Protein AF-A0A2P6QAC3-F1 (afdb_monomer_lite)

pLDDT: mean 85.2, std 10.06, range [48.66, 96.31]

Foldseek 3Di:
DDWDWDDDLQDIAIEDEDDDPPFAHPVNRVVVVPADNQWDKDFDFDWDADDDDDGIYTYTRDMDGPGGDDDDPDDLVQAQDDPDDDPVNDPDHHDDPVNCVVPVVSSCSHNVND

Secondary structure (DSSP, 8-state):
-EEEEEEETTEEEEEEE--BTTTB-HHHHHHHHTS-TT-EEEEEEEEE--SSS---EEEEEEEEEEEPPPPPSS-HHHHHS-SSPPTT--------HHHHHHTHHHHTTSGGG-

Structure (mmCIF, N/CA/C/O backbone):
data_AF-A0A2P6QAC3-F1
#
_entry.id   AF-A0A2P6QAC3-F1
#
loop_
_atom_site.group_PDB
_atom_site.id
_atom_site.type_symbol
_atom_site.label_atom_id
_atom_site.label_alt_id
_atom_site.label_comp_id
_atom_site.label_asym_id
_atom_site.label_entity_id
_atom_site.label_seq_id
_atom_site.pdbx_PDB_ins_code
_atom_site.Cartn_x
_atom_site.Cartn_y
_atom_site.Cartn_z
_atom_site.occupancy
_atom_site.B_iso_or_equiv
_atom_site.auth_seq_id
_atom_site.auth_comp_id
_atom_site.auth_asym_id
_atom_site.auth_atom_id
_atom_site.pdbx_PDB_model_num
ATOM 1 N N . MET A 1 1 ? 3.337 -4.110 17.249 1.00 84.12 1 MET A N 1
ATOM 2 C CA . MET A 1 1 ? 3.580 -2.776 16.663 1.00 84.12 1 MET A CA 1
ATOM 3 C C . MET A 1 1 ? 4.014 -2.978 15.220 1.00 84.12 1 MET A C 1
ATOM 5 O O . MET A 1 1 ? 4.681 -3.972 14.968 1.00 84.12 1 MET A O 1
ATOM 9 N N . ALA A 1 2 ? 3.620 -2.100 14.300 1.00 87.31 2 ALA A N 1
ATOM 10 C CA . ALA A 1 2 ? 4.044 -2.125 12.900 1.00 87.31 2 ALA A CA 1
ATOM 11 C C . ALA A 1 2 ? 4.469 -0.719 12.448 1.00 87.31 2 ALA A C 1
ATOM 13 O O . ALA A 1 2 ? 3.931 0.281 12.932 1.00 87.31 2 ALA A O 1
ATOM 14 N N . PHE A 1 3 ? 5.428 -0.662 11.527 1.00 89.19 3 PHE A N 1
ATOM 15 C CA . PHE A 1 3 ? 5.913 0.571 10.914 1.00 89.19 3 PHE A CA 1
ATOM 16 C C . PHE A 1 3 ? 5.617 0.543 9.423 1.00 89.19 3 PHE A C 1
ATOM 18 O O . PHE A 1 3 ? 5.853 -0.463 8.757 1.00 89.19 3 PHE A O 1
ATOM 25 N N . THR A 1 4 ? 5.129 1.658 8.894 1.00 88.56 4 THR A N 1
ATOM 26 C CA . THR A 1 4 ? 4.856 1.799 7.463 1.00 88.56 4 THR A CA 1
ATOM 27 C C . THR A 1 4 ? 5.292 3.180 7.011 1.00 88.56 4 THR A C 1
ATOM 29 O O . THR A 1 4 ? 5.088 4.165 7.718 1.00 88.56 4 THR A O 1
ATOM 32 N N . VAL A 1 5 ? 5.899 3.262 5.831 1.00 89.38 5 VAL A N 1
ATOM 33 C CA . VAL A 1 5 ? 6.231 4.537 5.197 1.00 89.38 5 VAL A CA 1
ATOM 34 C C . VAL A 1 5 ? 5.198 4.799 4.117 1.00 89.38 5 VAL A C 1
ATOM 36 O O . VAL A 1 5 ? 5.070 4.029 3.167 1.00 89.38 5 VAL A O 1
ATOM 39 N N . VAL A 1 6 ? 4.452 5.887 4.268 1.00 90.25 6 VAL A N 1
ATOM 40 C CA . VAL A 1 6 ? 3.506 6.336 3.248 1.00 90.25 6 VAL A CA 1
ATOM 41 C C . VAL A 1 6 ? 4.192 7.365 2.383 1.00 90.25 6 VAL A C 1
ATOM 43 O O . VAL A 1 6 ? 4.834 8.283 2.892 1.00 90.25 6 VAL A O 1
ATOM 46 N N . ARG A 1 7 ? 4.048 7.214 1.069 1.00 88.56 7 ARG A N 1
ATOM 47 C CA . ARG A 1 7 ? 4.651 8.109 0.087 1.00 88.56 7 ARG A CA 1
ATOM 48 C C . ARG A 1 7 ? 3.603 8.699 -0.844 1.00 88.56 7 ARG A C 1
ATOM 50 O O . ARG A 1 7 ? 2.680 8.005 -1.264 1.00 88.56 7 ARG A O 1
ATOM 57 N N . LYS A 1 8 ? 3.773 9.970 -1.200 1.00 88.56 8 LYS A N 1
ATOM 58 C CA . LYS A 1 8 ? 2.963 10.666 -2.207 1.00 88.56 8 LYS A CA 1
ATOM 59 C C . LYS A 1 8 ? 3.832 11.692 -2.924 1.00 88.56 8 LYS A C 1
ATOM 61 O O . LYS A 1 8 ? 4.321 12.612 -2.281 1.00 88.56 8 LYS A O 1
ATOM 66 N N . LYS A 1 9 ? 4.005 11.535 -4.243 1.00 84.00 9 LYS A N 1
ATOM 67 C CA . LYS A 1 9 ? 4.744 12.468 -5.122 1.00 84.00 9 LYS A CA 1
ATOM 68 C C . LYS A 1 9 ? 6.050 13.006 -4.495 1.00 84.00 9 LYS A C 1
ATOM 70 O O . LYS A 1 9 ? 6.218 14.207 -4.352 1.00 84.00 9 LYS A O 1
ATOM 75 N N . GLY A 1 10 ? 6.941 12.112 -4.061 1.00 81.12 10 GLY A N 1
ATOM 76 C CA . GLY A 1 10 ? 8.258 12.481 -3.516 1.00 81.12 10 GLY A CA 1
ATOM 77 C C . GLY A 1 10 ? 8.286 12.782 -2.013 1.00 81.12 10 GLY A C 1
ATOM 78 O O . GLY A 1 10 ? 9.340 12.688 -1.394 1.00 81.12 10 GLY A O 1
ATOM 79 N N . PHE A 1 11 ? 7.137 13.032 -1.385 1.00 85.19 11 PHE A N 1
ATOM 80 C CA . PHE A 1 11 ? 7.046 13.173 0.067 1.00 85.19 11 PHE A CA 1
ATOM 81 C C . PHE A 1 11 ? 6.851 11.817 0.732 1.00 85.19 11 PHE A C 1
ATOM 83 O O . PHE A 1 11 ? 6.102 10.974 0.230 1.00 85.19 11 PHE A O 1
ATOM 90 N N . THR A 1 12 ? 7.491 11.624 1.883 1.00 87.81 12 THR A N 1
ATOM 91 C CA . THR A 1 12 ? 7.340 10.425 2.710 1.00 87.81 12 THR A CA 1
ATOM 92 C C . THR A 1 12 ? 6.998 10.801 4.146 1.00 87.81 12 THR A C 1
ATOM 94 O O . THR A 1 12 ? 7.492 11.793 4.682 1.00 87.81 12 THR A O 1
ATOM 97 N N . VAL A 1 13 ? 6.126 10.013 4.770 1.00 88.69 13 VAL A N 1
ATOM 98 C CA . VAL A 1 13 ? 5.737 10.155 6.175 1.00 88.69 13 VAL A CA 1
ATOM 99 C C . VAL A 1 13 ? 5.839 8.793 6.842 1.00 88.69 13 VAL A C 1
ATOM 101 O O . VAL A 1 13 ? 5.398 7.783 6.292 1.00 88.69 13 VAL A O 1
ATOM 104 N N . GLN A 1 14 ? 6.426 8.767 8.037 1.00 88.94 14 GLN A N 1
ATOM 105 C CA . GLN A 1 14 ? 6.496 7.556 8.840 1.00 88.94 14 GLN A CA 1
ATOM 106 C C . GLN A 1 14 ? 5.208 7.405 9.655 1.00 88.94 14 GLN A C 1
ATOM 108 O O . GLN A 1 14 ? 4.858 8.265 10.466 1.00 88.94 14 GLN A O 1
ATOM 113 N N . CYS A 1 15 ? 4.529 6.282 9.470 1.00 89.06 15 CYS A N 1
ATOM 114 C CA . CYS A 1 15 ? 3.343 5.907 10.221 1.00 89.06 15 CYS A CA 1
ATOM 115 C C . CYS A 1 15 ? 3.687 4.790 11.207 1.00 89.06 15 CYS A C 1
ATOM 117 O O . CYS A 1 15 ? 4.420 3.849 10.881 1.00 89.06 15 CYS A O 1
ATOM 119 N N . VAL A 1 16 ? 3.149 4.903 12.421 1.00 89.00 16 VAL A N 1
ATOM 120 C CA . VAL A 1 16 ? 3.334 3.914 13.485 1.00 89.00 16 VAL A CA 1
ATOM 121 C C . VAL A 1 16 ? 1.972 3.384 13.907 1.00 89.00 16 VAL A C 1
ATOM 123 O O . VAL A 1 16 ? 1.065 4.156 14.224 1.00 89.00 16 VAL A O 1
ATOM 126 N N . VAL A 1 17 ? 1.844 2.057 13.922 1.00 88.62 17 VAL A N 1
ATOM 127 C CA . VAL A 1 17 ? 0.652 1.350 14.396 1.00 88.62 17 VAL A CA 1
ATOM 128 C C . VAL A 1 17 ? 1.003 0.578 15.661 1.00 88.62 17 VAL A C 1
ATOM 130 O O . VAL A 1 17 ? 1.746 -0.411 15.634 1.00 88.62 17 VAL A O 1
ATOM 133 N N . THR A 1 18 ? 0.442 1.007 16.782 1.00 89.88 18 THR A N 1
ATOM 134 C CA . THR A 1 18 ? 0.513 0.310 18.068 1.00 89.88 18 THR A CA 1
ATOM 135 C C . THR A 1 18 ? -0.852 -0.266 18.417 1.00 89.88 18 THR A C 1
ATOM 137 O O . THR A 1 18 ? -1.881 0.238 17.980 1.00 89.88 18 THR A O 1
ATOM 140 N N . VAL A 1 19 ? -0.862 -1.378 19.158 1.00 90.56 19 VAL A N 1
ATOM 141 C CA . VAL A 1 19 ? -2.118 -1.924 19.685 1.00 90.56 19 VAL A CA 1
ATOM 142 C C . VAL A 1 19 ? -2.626 -0.928 20.715 1.00 90.56 19 VAL A C 1
ATOM 144 O O . VAL A 1 19 ? -1.892 -0.593 21.643 1.00 90.56 19 VAL A O 1
ATOM 147 N N . GLN A 1 20 ? -3.861 -0.475 20.545 1.00 87.56 20 GLN A N 1
ATOM 148 C CA . GLN A 1 20 ? -4.523 0.421 21.477 1.00 87.56 20 GLN A CA 1
ATOM 149 C C . GLN A 1 20 ? -5.897 -0.176 21.780 1.00 87.56 20 GLN A C 1
ATOM 151 O O . GLN A 1 20 ? -6.646 -0.418 20.828 1.00 87.56 20 GLN A O 1
ATOM 156 N N . PRO A 1 21 ? -6.220 -0.460 23.057 1.00 83.75 21 PRO A N 1
ATOM 157 C CA . PRO A 1 21 ? -7.541 -0.952 23.435 1.00 83.75 21 PRO A CA 1
ATOM 158 C C . PRO A 1 21 ? -8.635 -0.074 22.813 1.00 83.75 21 PRO A C 1
ATOM 160 O O . PRO A 1 21 ? -8.453 1.135 22.703 1.00 83.75 21 PRO A O 1
ATOM 163 N N . GLU A 1 22 ? -9.718 -0.696 22.342 1.00 85.44 22 GLU A N 1
ATOM 164 C CA . GLU A 1 22 ? -10.893 -0.053 21.715 1.00 85.44 22 GLU A CA 1
ATOM 165 C C . GLU A 1 22 ? -10.692 0.583 20.324 1.00 85.44 22 GLU A C 1
ATOM 167 O O . GLU A 1 22 ? -11.652 0.659 19.561 1.00 85.44 22 GLU A O 1
ATOM 172 N N . ILE A 1 23 ? -9.472 0.979 19.941 1.00 86.12 23 ILE A N 1
ATOM 173 C CA . ILE A 1 23 ? -9.215 1.675 18.661 1.00 86.12 23 ILE A CA 1
ATOM 174 C C . ILE A 1 23 ? -8.500 0.770 17.649 1.00 86.12 23 ILE A C 1
ATOM 176 O O . ILE A 1 23 ? -8.929 0.651 16.502 1.00 86.12 23 ILE A O 1
ATOM 180 N N . VAL A 1 24 ? -7.400 0.123 18.053 1.00 89.75 24 VAL A N 1
ATOM 181 C CA . VAL A 1 24 ? -6.538 -0.662 17.155 1.00 89.75 24 VAL A CA 1
ATOM 182 C C . VAL A 1 24 ? -6.328 -2.062 17.719 1.00 89.75 24 VAL A C 1
ATOM 184 O O . VAL A 1 24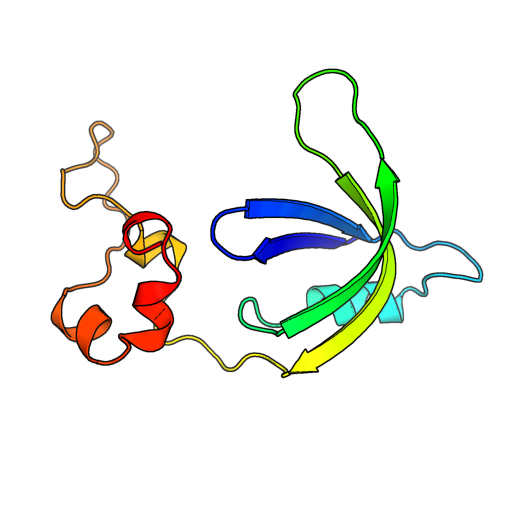 ? -5.569 -2.275 18.668 1.00 89.75 24 VAL A O 1
ATOM 187 N N . SER A 1 25 ? -6.952 -3.049 17.076 1.00 92.31 25 SER A N 1
ATOM 188 C CA . SER A 1 25 ? -6.810 -4.456 17.453 1.00 92.31 25 SER A CA 1
ATOM 189 C C . SER A 1 25 ? -5.458 -5.049 17.021 1.00 92.31 25 SER A C 1
ATOM 191 O O . SER A 1 25 ? -4.785 -4.565 16.104 1.00 92.31 25 SER A O 1
ATOM 193 N N . ARG A 1 26 ? -5.075 -6.186 17.622 1.00 92.25 26 ARG A N 1
ATOM 194 C CA . ARG A 1 26 ? -3.917 -6.976 17.155 1.00 92.25 26 ARG A CA 1
ATOM 195 C C . ARG A 1 26 ? -4.074 -7.433 15.700 1.00 92.25 26 ARG A C 1
ATOM 197 O O . ARG A 1 26 ? -3.078 -7.522 14.986 1.00 92.25 26 ARG A O 1
ATOM 204 N N . GLN A 1 27 ? -5.303 -7.711 15.261 1.00 92.12 27 GLN A N 1
ATOM 205 C CA . GLN A 1 27 ? -5.594 -8.107 13.882 1.00 92.12 27 GLN A CA 1
ATOM 206 C C . GLN A 1 27 ? -5.355 -6.946 12.915 1.00 92.12 27 GLN A C 1
ATOM 208 O O . GLN A 1 27 ? -4.767 -7.153 11.860 1.00 92.12 27 GLN A O 1
ATOM 213 N N . THR A 1 28 ? -5.698 -5.718 13.310 1.00 90.75 28 THR A N 1
ATOM 214 C CA . THR A 1 28 ? -5.420 -4.507 12.527 1.00 90.75 28 THR A CA 1
ATOM 215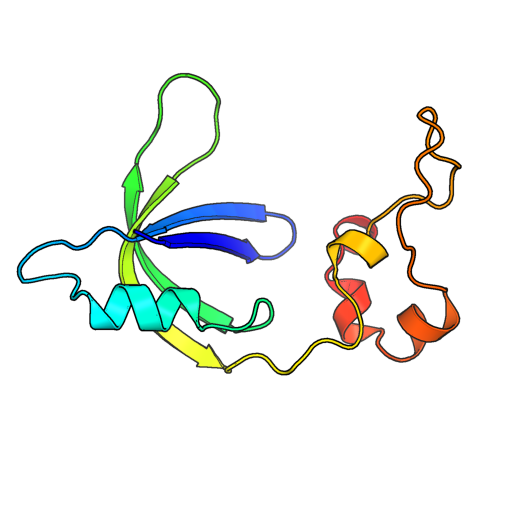 C C . THR A 1 28 ? -3.921 -4.331 12.305 1.00 90.75 28 THR A C 1
ATOM 217 O O . THR A 1 28 ? -3.487 -4.117 11.180 1.00 90.75 28 THR A O 1
ATOM 220 N N . VAL A 1 29 ? -3.103 -4.501 13.349 1.00 92.31 29 VAL A N 1
ATOM 221 C CA . VAL A 1 29 ? -1.635 -4.407 13.227 1.00 92.31 29 VAL A CA 1
ATOM 222 C C . VAL A 1 29 ? -1.091 -5.470 12.265 1.00 92.31 29 VAL A C 1
ATOM 224 O O . VAL A 1 29 ? -0.235 -5.159 11.439 1.00 92.31 29 VAL A O 1
ATOM 227 N N . LYS A 1 30 ? -1.607 -6.708 12.331 1.00 93.44 30 LYS A N 1
ATOM 228 C CA . LYS A 1 30 ? -1.249 -7.779 11.384 1.00 93.44 30 LYS A CA 1
ATOM 229 C C . LYS A 1 30 ? -1.683 -7.449 9.954 1.00 93.44 30 LYS A C 1
ATOM 231 O O . LYS A 1 30 ? -0.910 -7.663 9.029 1.00 93.44 30 LYS A O 1
ATOM 236 N N . TYR A 1 31 ? -2.885 -6.902 9.780 1.00 92.38 31 TYR A N 1
ATOM 237 C CA . TYR A 1 31 ? -3.399 -6.495 8.477 1.00 92.38 31 TYR A CA 1
ATOM 238 C C . TYR A 1 31 ? -2.508 -5.427 7.840 1.00 92.38 31 TYR A C 1
ATOM 240 O O . TYR A 1 31 ? -2.070 -5.607 6.708 1.00 92.38 31 TYR A O 1
ATOM 248 N N . VAL A 1 32 ? -2.149 -4.376 8.585 1.00 91.56 32 VAL A N 1
ATOM 249 C CA . VAL A 1 32 ? -1.242 -3.325 8.095 1.00 91.56 32 VAL A CA 1
ATOM 250 C C . VAL A 1 32 ? 0.119 -3.901 7.699 1.00 91.56 32 VAL A C 1
ATOM 252 O O . VAL A 1 32 ? 0.630 -3.565 6.636 1.00 91.56 32 VAL A O 1
ATOM 255 N N . ALA A 1 33 ? 0.675 -4.810 8.503 1.00 90.94 33 ALA A N 1
ATOM 256 C CA . ALA A 1 33 ? 1.939 -5.475 8.187 1.00 90.94 33 ALA A CA 1
ATOM 257 C C . ALA A 1 33 ? 1.866 -6.380 6.939 1.00 90.94 33 ALA A C 1
ATOM 259 O O . ALA A 1 33 ? 2.891 -6.639 6.319 1.00 90.94 33 ALA A O 1
ATOM 260 N N . SER A 1 34 ? 0.672 -6.853 6.567 1.00 91.38 34 SER A N 1
ATOM 261 C CA . SER A 1 34 ? 0.454 -7.711 5.393 1.00 91.38 34 SER A CA 1
ATOM 262 C C . SER A 1 34 ? 0.227 -6.950 4.081 1.00 91.38 34 SER A C 1
ATOM 264 O O . SER A 1 34 ? 0.136 -7.571 3.020 1.00 91.38 34 SER A O 1
ATOM 266 N N . LEU A 1 35 ? 0.096 -5.619 4.127 1.00 90.69 35 LEU A N 1
ATOM 267 C CA . LEU A 1 35 ? -0.125 -4.813 2.929 1.00 90.69 35 LEU A CA 1
ATOM 268 C C . LEU A 1 35 ? 1.128 -4.785 2.050 1.00 90.69 35 LEU A C 1
ATOM 270 O O . LEU A 1 35 ? 2.243 -4.570 2.517 1.00 90.69 35 LEU A O 1
ATOM 274 N N . SER A 1 36 ? 0.932 -4.930 0.743 1.00 88.25 36 SER A N 1
ATOM 275 C CA . SER A 1 36 ? 1.995 -4.774 -0.249 1.00 88.25 36 SER A CA 1
ATOM 276 C C . SER A 1 36 ? 2.405 -3.305 -0.394 1.00 88.25 36 SER A C 1
ATOM 278 O O . SER A 1 36 ? 1.552 -2.414 -0.373 1.00 88.25 36 SER A O 1
ATOM 280 N N . GLY A 1 37 ? 3.696 -3.046 -0.627 1.00 83.88 37 GLY A N 1
ATOM 281 C CA . GLY A 1 37 ? 4.269 -1.688 -0.686 1.00 83.88 37 GLY A CA 1
ATOM 282 C C . GLY A 1 37 ? 3.755 -0.781 -1.818 1.00 83.88 37 GLY A C 1
ATOM 283 O O . GLY A 1 37 ? 3.999 0.423 -1.808 1.00 83.88 37 GLY A O 1
ATOM 284 N N . SER A 1 38 ? 3.027 -1.335 -2.787 1.00 84.62 38 SER A N 1
ATOM 285 C CA . SER A 1 38 ? 2.369 -0.611 -3.883 1.00 84.62 38 SER A CA 1
ATOM 286 C C . SER A 1 38 ? 0.892 -0.289 -3.621 1.00 84.62 38 SER A C 1
ATOM 288 O O . SER A 1 38 ? 0.231 0.262 -4.498 1.00 84.62 38 SER A O 1
ATOM 290 N N . SER A 1 39 ? 0.358 -0.633 -2.444 1.00 92.69 39 SER A N 1
ATOM 291 C CA . SER A 1 39 ? -1.057 -0.408 -2.122 1.00 92.69 39 SER A CA 1
ATOM 292 C C . SER A 1 39 ? -1.380 1.075 -1.959 1.00 92.69 39 SER A C 1
ATOM 294 O O . SER A 1 39 ? -0.615 1.833 -1.361 1.00 92.69 39 SER A O 1
ATOM 296 N N . ILE A 1 40 ? -2.561 1.474 -2.428 1.00 93.00 40 ILE A N 1
ATOM 297 C CA . ILE A 1 40 ? -3.115 2.808 -2.200 1.00 93.00 40 ILE A CA 1
ATOM 298 C C . ILE A 1 40 ? -3.980 2.743 -0.948 1.00 93.00 40 ILE A C 1
ATOM 300 O O . ILE A 1 40 ? -4.951 1.983 -0.879 1.00 93.00 40 ILE A O 1
ATOM 304 N N . ILE A 1 41 ? -3.611 3.543 0.045 1.00 93.62 41 ILE A N 1
ATOM 305 C CA . ILE A 1 41 ? -4.237 3.546 1.362 1.00 93.62 41 ILE A CA 1
ATOM 306 C C . ILE A 1 41 ? -4.672 4.951 1.764 1.00 93.62 41 ILE A C 1
ATOM 308 O O . ILE A 1 41 ? -4.052 5.946 1.388 1.00 93.62 41 ILE A O 1
ATOM 312 N N . VAL A 1 42 ? -5.719 5.010 2.577 1.00 92.94 42 VAL A N 1
ATOM 313 C CA . VAL A 1 42 ? -6.144 6.195 3.320 1.00 92.94 42 VAL A CA 1
ATOM 314 C C . VAL A 1 42 ? -5.916 5.916 4.789 1.00 92.94 42 VAL A C 1
ATOM 316 O O . VAL A 1 42 ? -6.302 4.861 5.295 1.00 92.94 42 VAL A O 1
ATOM 319 N N . ILE A 1 43 ? -5.274 6.865 5.459 1.00 90.12 43 ILE A N 1
ATOM 320 C CA . ILE A 1 43 ? -4.973 6.781 6.881 1.00 90.12 43 ILE A CA 1
ATOM 321 C C . ILE A 1 43 ? -5.661 7.935 7.594 1.00 90.12 43 ILE A C 1
ATOM 323 O O . ILE A 1 43 ? -5.490 9.093 7.220 1.00 90.12 43 ILE A O 1
ATOM 327 N N . GLU A 1 44 ? -6.378 7.599 8.658 1.00 90.69 44 GLU A N 1
ATOM 328 C CA . GLU A 1 44 ? -6.838 8.536 9.674 1.00 90.69 44 GLU A CA 1
ATOM 329 C C . GLU A 1 44 ? -5.961 8.349 10.917 1.00 90.69 44 GLU A C 1
ATOM 331 O O . GLU A 1 44 ? -5.783 7.227 11.408 1.00 90.69 44 GLU A O 1
ATOM 336 N N . GLY A 1 45 ? -5.373 9.430 11.419 1.00 88.56 45 GLY A N 1
ATOM 337 C CA . GLY A 1 45 ? -4.430 9.367 12.528 1.00 88.56 45 GLY A CA 1
ATOM 338 C C . GLY A 1 45 ? -4.093 10.739 13.093 1.00 88.56 45 GLY A C 1
ATOM 339 O O . GLY A 1 45 ? -4.457 11.769 12.528 1.00 88.56 45 GLY A O 1
ATOM 340 N N . ILE A 1 46 ? -3.387 10.739 14.221 1.00 87.25 46 ILE A N 1
ATOM 341 C CA . ILE A 1 46 ? -2.936 11.953 14.899 1.00 87.25 46 ILE A CA 1
ATOM 342 C C . ILE A 1 46 ? -1.489 12.223 14.509 1.00 87.25 46 ILE A C 1
ATOM 344 O O . ILE A 1 46 ? -0.641 11.330 14.515 1.00 87.25 46 ILE A O 1
ATOM 348 N N . ARG A 1 47 ? -1.208 13.474 14.156 1.00 85.19 47 ARG A N 1
ATOM 349 C CA . ARG A 1 47 ? 0.144 13.944 13.871 1.00 85.19 47 ARG A CA 1
ATOM 350 C C . ARG A 1 47 ? 0.917 14.086 15.179 1.00 85.19 47 ARG A C 1
ATOM 352 O O . ARG A 1 47 ? 0.548 14.891 16.026 1.00 85.19 47 ARG A O 1
ATOM 359 N N . GLU A 1 48 ? 2.021 13.367 15.294 1.00 80.81 48 GLU A N 1
ATOM 360 C CA . GLU A 1 48 ? 2.992 13.532 16.368 1.00 80.81 48 GLU A CA 1
ATOM 361 C C . GLU A 1 48 ? 4.226 14.266 15.835 1.00 80.81 48 GLU A C 1
ATOM 363 O O . GLU A 1 48 ? 4.860 13.853 14.855 1.00 80.81 48 GLU A O 1
ATOM 368 N N . LEU A 1 49 ? 4.585 15.368 16.493 1.00 68.12 49 LEU A N 1
ATOM 369 C CA . LEU A 1 49 ? 5.846 16.058 16.254 1.00 68.12 49 LEU A CA 1
ATOM 370 C C . LEU A 1 49 ? 6.896 15.486 17.214 1.00 68.12 49 LEU A C 1
ATOM 372 O O . LEU A 1 49 ? 6.753 15.607 18.427 1.00 68.12 49 LEU A O 1
ATOM 376 N N . LYS A 1 50 ? 7.964 14.877 16.685 1.00 63.06 50 LYS A N 1
ATOM 377 C CA . LYS A 1 50 ? 9.146 14.552 17.496 1.00 63.06 50 LYS A CA 1
ATOM 378 C C . LYS A 1 50 ? 10.167 15.680 17.404 1.00 63.06 50 LYS A C 1
ATOM 380 O O . LYS A 1 50 ? 10.516 16.113 16.311 1.00 63.06 50 LYS A O 1
ATOM 385 N N . ALA A 1 51 ? 10.638 16.120 18.567 1.00 51.59 51 ALA A N 1
ATOM 386 C CA . ALA A 1 51 ? 11.348 17.380 18.755 1.00 51.59 51 ALA A CA 1
ATOM 387 C C . ALA A 1 51 ? 12.821 17.412 18.304 1.00 51.59 51 ALA A C 1
ATOM 389 O O . ALA A 1 51 ? 13.394 18.492 18.333 1.00 51.59 51 ALA A O 1
ATOM 390 N N . LEU A 1 52 ? 13.452 16.300 17.892 1.00 50.28 52 LEU A N 1
ATOM 391 C CA . LEU A 1 52 ? 14.921 16.304 17.748 1.00 50.28 52 LEU A CA 1
ATOM 392 C C . LEU A 1 52 ? 15.466 16.229 16.315 1.00 50.28 52 LEU A C 1
ATOM 394 O O . LEU A 1 52 ? 16.468 16.869 16.031 1.00 50.28 52 LEU A O 1
ATOM 398 N N . HIS A 1 53 ? 14.799 15.548 15.381 1.00 48.66 53 HIS A N 1
ATOM 399 C CA . HIS A 1 53 ? 15.195 15.553 13.967 1.00 48.66 53 HIS A CA 1
ATOM 400 C C . HIS A 1 53 ? 13.933 15.463 13.105 1.00 48.66 53 HIS A C 1
ATOM 402 O O . HIS A 1 53 ? 13.172 14.498 13.180 1.00 48.66 53 HIS A O 1
ATOM 408 N N . SER A 1 54 ? 13.678 16.520 12.346 1.00 51.84 54 SER A N 1
ATOM 409 C CA . SER A 1 54 ? 12.440 16.897 11.659 1.00 51.84 54 SER A CA 1
ATOM 410 C C . SER A 1 54 ? 11.913 15.866 10.647 1.00 51.84 54 SER A C 1
ATOM 412 O O . SER A 1 54 ? 11.982 16.048 9.434 1.00 51.84 54 SER A O 1
ATOM 414 N N . ARG A 1 55 ? 11.289 14.789 11.138 1.00 63.28 55 ARG A N 1
ATOM 415 C CA . ARG A 1 55 ? 10.356 13.968 10.353 1.00 63.28 55 ARG A CA 1
ATOM 416 C C . ARG A 1 55 ? 9.053 13.799 11.118 1.00 63.28 55 ARG A C 1
ATOM 418 O O . ARG A 1 55 ? 9.026 13.272 12.228 1.00 63.28 55 ARG A O 1
ATOM 425 N N . TRP A 1 56 ? 7.972 14.266 10.502 1.00 69.69 56 TRP A N 1
ATOM 426 C CA . TRP A 1 56 ? 6.611 14.089 10.995 1.00 69.69 56 TRP A CA 1
ATOM 427 C C . TRP A 1 56 ? 6.308 12.601 11.166 1.00 69.69 56 TRP A C 1
ATOM 429 O O . TRP A 1 56 ? 6.607 11.798 10.276 1.00 69.69 56 TRP A O 1
ATOM 439 N N . ARG A 1 57 ? 5.698 12.239 12.297 1.00 80.12 57 ARG A N 1
ATOM 440 C CA . ARG A 1 57 ? 5.131 10.908 12.503 1.00 80.12 57 ARG A CA 1
ATOM 441 C C . ARG A 1 57 ? 3.623 11.008 12.604 1.00 80.12 57 ARG A C 1
ATOM 443 O O . ARG A 1 57 ? 3.083 12.006 13.070 1.00 80.12 57 ARG A O 1
ATOM 450 N N . VAL A 1 58 ? 2.946 9.968 12.146 1.00 85.19 58 VAL A N 1
ATOM 451 C CA . VAL A 1 58 ? 1.498 9.845 12.303 1.00 85.19 58 VAL A CA 1
ATOM 452 C C . VAL A 1 58 ? 1.220 8.597 13.124 1.00 85.19 58 VAL A C 1
ATOM 454 O O . VAL A 1 58 ? 1.576 7.488 12.707 1.00 85.19 58 VAL A O 1
ATOM 457 N N . GLN A 1 59 ? 0.597 8.788 14.287 1.00 86.69 59 GLN A N 1
ATOM 458 C CA . GLN A 1 59 ? 0.026 7.701 15.063 1.00 86.69 59 GLN A CA 1
ATOM 459 C C . GLN A 1 59 ? -1.315 7.323 14.447 1.00 86.69 59 GLN A C 1
ATOM 461 O O . GLN A 1 59 ? -2.231 8.131 14.292 1.00 86.69 59 GLN A O 1
ATOM 466 N N . PHE A 1 60 ? -1.403 6.069 14.058 1.00 82.88 60 PHE A N 1
ATOM 467 C CA . PHE A 1 60 ? -2.507 5.533 13.297 1.00 82.88 60 PHE A CA 1
ATOM 468 C C . PHE A 1 60 ? -3.766 5.271 14.146 1.00 82.88 60 PHE A C 1
ATOM 470 O O . PHE A 1 60 ? -3.657 4.703 15.231 1.00 82.88 60 PHE A O 1
ATOM 477 N N . ARG A 1 61 ? -4.958 5.597 13.617 1.00 87.81 61 ARG A N 1
ATOM 478 C CA . ARG A 1 61 ? -6.262 5.199 14.185 1.00 87.81 61 ARG A CA 1
ATOM 479 C C . ARG A 1 61 ? -7.065 4.285 13.257 1.00 87.81 61 ARG A C 1
ATOM 481 O O . ARG A 1 61 ? -7.565 3.264 13.717 1.00 87.81 61 ARG A O 1
ATOM 488 N N . LYS A 1 62 ? -7.182 4.621 11.965 1.00 89.88 62 LYS A N 1
ATOM 489 C CA . LYS A 1 62 ? -7.913 3.817 10.961 1.00 89.88 62 LYS A CA 1
ATOM 490 C C . LYS A 1 62 ? -7.182 3.775 9.617 1.00 89.88 62 LYS A C 1
ATOM 492 O O . LYS A 1 62 ? -6.558 4.757 9.219 1.00 89.88 62 LYS A O 1
ATOM 497 N N . LEU A 1 63 ? -7.271 2.635 8.921 1.00 91.06 63 LEU A N 1
ATOM 498 C CA . LEU A 1 63 ? -6.665 2.381 7.607 1.00 91.06 63 LEU A CA 1
ATOM 499 C C . LEU A 1 63 ? -7.755 1.842 6.710 1.00 91.06 63 LEU A C 1
ATOM 501 O O . LEU A 1 63 ? -8.386 0.840 7.045 1.00 91.06 63 LEU A O 1
ATOM 505 N N . TYR A 1 64 ? -7.858 2.417 5.526 1.00 92.56 64 TYR A N 1
ATOM 506 C CA . TYR A 1 64 ? -8.635 1.845 4.444 1.00 92.56 64 TYR A CA 1
ATOM 507 C C . TYR A 1 64 ? -7.703 1.600 3.268 1.00 92.56 64 TYR A C 1
ATOM 509 O O . TYR A 1 64 ? -6.975 2.495 2.843 1.00 92.56 64 TYR A O 1
ATOM 517 N N . CYS A 1 65 ? -7.690 0.371 2.760 1.00 93.50 65 CYS A N 1
ATOM 518 C CA . CYS A 1 65 ? -6.997 0.061 1.519 1.00 93.50 65 CYS A CA 1
ATOM 519 C C . CYS A 1 65 ? -7.980 0.305 0.375 1.00 93.50 65 CYS A C 1
ATOM 521 O O . CYS A 1 65 ? -8.959 -0.423 0.254 1.00 93.50 65 CYS A O 1
ATOM 523 N N . ILE A 1 66 ? -7.738 1.350 -0.421 1.00 95.56 66 ILE A N 1
ATOM 524 C CA . ILE A 1 66 ? -8.562 1.655 -1.600 1.00 95.56 66 ILE A CA 1
ATOM 525 C C . ILE A 1 66 ? -8.230 0.668 -2.715 1.00 95.56 66 ILE A C 1
ATOM 527 O O . ILE A 1 66 ? -9.115 0.147 -3.383 1.00 95.56 66 ILE A O 1
ATOM 531 N N . SER A 1 67 ? -6.936 0.433 -2.928 1.00 94.38 67 SER A N 1
ATOM 532 C CA . SER A 1 67 ? -6.449 -0.471 -3.960 1.00 94.38 67 SER A CA 1
ATOM 533 C C . SER A 1 67 ? -5.296 -1.285 -3.409 1.00 94.38 67 SER A C 1
ATOM 535 O O . SER A 1 67 ? -4.286 -0.733 -2.954 1.00 94.38 67 SER A O 1
ATOM 537 N N . LYS A 1 68 ? -5.467 -2.607 -3.417 1.00 92.25 68 LYS A N 1
ATOM 538 C CA . LYS A 1 68 ? -4.440 -3.537 -2.964 1.00 92.25 68 LYS A CA 1
ATOM 539 C C . LYS A 1 68 ? -3.348 -3.616 -4.022 1.00 92.25 68 LYS A C 1
ATOM 541 O O . LYS A 1 68 ? -3.623 -3.832 -5.199 1.00 92.25 68 LYS A O 1
ATOM 546 N N . GLY A 1 69 ? -2.107 -3.433 -3.592 1.00 87.38 69 GLY A N 1
ATOM 547 C CA . GLY A 1 69 ? -0.965 -3.483 -4.489 1.00 87.38 69 GLY A CA 1
ATOM 548 C C . GLY A 1 69 ? -0.728 -4.887 -5.050 1.00 87.38 69 GLY A C 1
ATOM 549 O O . GLY A 1 69 ? -0.872 -5.889 -4.351 1.00 87.38 69 GLY A O 1
ATOM 550 N N . ALA A 1 70 ? -0.329 -4.953 -6.316 1.00 87.62 70 ALA A N 1
ATOM 551 C CA . ALA A 1 70 ? 0.208 -6.173 -6.904 1.00 87.62 70 ALA A CA 1
ATOM 552 C C . ALA A 1 70 ? 1.690 -6.349 -6.533 1.00 87.62 70 ALA A C 1
ATOM 554 O O . ALA A 1 70 ? 2.369 -5.394 -6.131 1.00 87.62 70 ALA A O 1
ATOM 555 N N . VAL A 1 71 ? 2.198 -7.571 -6.712 1.00 87.56 71 VAL A N 1
ATOM 556 C CA . VAL A 1 71 ? 3.637 -7.852 -6.633 1.00 87.56 71 VAL A CA 1
ATOM 557 C C . VAL A 1 71 ? 4.353 -7.010 -7.687 1.00 87.56 71 VAL A C 1
ATOM 559 O O . VAL A 1 71 ? 4.000 -7.041 -8.866 1.00 87.56 71 VAL A O 1
ATOM 562 N N . LEU A 1 72 ? 5.332 -6.218 -7.252 1.00 88.94 72 LEU A N 1
ATOM 563 C CA . LEU A 1 72 ? 6.059 -5.324 -8.143 1.00 88.94 72 LEU A CA 1
ATOM 564 C C . LEU A 1 72 ? 7.161 -6.080 -8.906 1.00 88.94 72 LEU A C 1
ATOM 566 O O . LEU A 1 72 ? 7.855 -6.905 -8.315 1.00 88.94 72 LEU A O 1
ATOM 570 N N . PRO A 1 73 ? 7.394 -5.756 -10.191 1.00 91.38 73 PRO A N 1
ATOM 571 C CA . PRO A 1 73 ? 8.462 -6.359 -10.994 1.00 91.38 73 PRO A CA 1
ATOM 572 C C . PRO A 1 73 ? 9.873 -5.942 -10.541 1.00 91.38 73 PRO A C 1
ATOM 574 O O . PRO A 1 73 ? 10.857 -6.604 -10.889 1.00 91.38 73 PRO A O 1
ATOM 577 N N . PHE A 1 74 ? 9.989 -4.827 -9.815 1.00 91.56 74 PHE A N 1
ATOM 578 C CA . PHE A 1 74 ? 11.202 -4.350 -9.150 1.00 91.56 74 PHE A CA 1
ATOM 579 C C . PHE A 1 74 ? 10.846 -3.385 -8.010 1.00 91.56 74 PHE A C 1
ATOM 581 O O . PHE A 1 74 ? 9.774 -2.771 -8.027 1.00 91.56 74 PHE A O 1
ATOM 588 N N . ASN A 1 75 ? 11.756 -3.206 -7.048 1.00 89.50 75 ASN A N 1
ATOM 589 C CA . ASN A 1 75 ? 11.591 -2.200 -6.003 1.00 89.50 75 ASN A CA 1
ATOM 590 C C . ASN A 1 75 ? 11.932 -0.806 -6.526 1.00 89.50 75 ASN A C 1
ATOM 592 O O . ASN A 1 75 ? 12.870 -0.601 -7.296 1.00 89.50 75 ASN A O 1
ATOM 596 N N . ILE A 1 76 ? 11.179 0.181 -6.056 1.00 88.00 76 ILE A N 1
ATOM 597 C CA . ILE A 1 76 ? 11.344 1.576 -6.477 1.00 88.00 76 ILE A CA 1
ATOM 598 C C . ILE A 1 76 ? 12.660 2.154 -5.954 1.00 88.00 76 ILE A C 1
ATOM 600 O O . ILE A 1 76 ? 13.267 2.979 -6.627 1.00 88.00 76 ILE A O 1
ATOM 604 N N . GLU A 1 77 ? 13.130 1.679 -4.802 1.00 87.50 77 GLU A N 1
ATOM 605 C CA . GLU A 1 77 ? 14.435 2.037 -4.242 1.00 87.50 77 GLU A CA 1
ATOM 606 C C . GLU A 1 77 ? 15.575 1.577 -5.155 1.00 87.50 77 GLU A C 1
ATOM 608 O O . GLU A 1 77 ? 16.449 2.375 -5.480 1.00 87.50 77 GLU A O 1
ATOM 613 N N . ASP A 1 78 ? 15.515 0.342 -5.666 1.00 89.62 78 ASP A N 1
ATOM 614 C CA . ASP A 1 78 ? 16.509 -0.190 -6.608 1.00 89.62 78 ASP A CA 1
ATOM 615 C C . ASP A 1 78 ? 16.512 0.588 -7.936 1.00 89.62 78 ASP A C 1
ATOM 617 O O . ASP A 1 78 ? 17.562 0.773 -8.551 1.00 89.62 78 ASP A O 1
ATOM 621 N N . ALA A 1 79 ? 15.342 1.063 -8.382 1.00 90.12 79 ALA A N 1
ATOM 622 C CA . ALA A 1 79 ? 15.198 1.877 -9.592 1.00 90.12 79 ALA A CA 1
ATOM 623 C C . ALA A 1 79 ? 15.604 3.352 -9.404 1.00 90.12 79 ALA A C 1
ATOM 625 O O . ALA A 1 79 ? 15.821 4.048 -10.396 1.00 90.12 79 ALA A O 1
ATOM 626 N N . ALA A 1 80 ? 15.679 3.833 -8.159 1.00 88.56 80 ALA A N 1
ATOM 627 C CA . ALA A 1 80 ? 16.096 5.193 -7.819 1.00 88.56 80 ALA A CA 1
ATOM 628 C C . ALA A 1 80 ? 17.611 5.319 -7.577 1.00 88.56 80 ALA A C 1
ATOM 630 O O . ALA A 1 80 ? 18.107 6.436 -7.427 1.00 88.56 80 ALA A O 1
ATOM 631 N N . ARG A 1 81 ? 18.350 4.201 -7.529 1.00 87.81 81 ARG A N 1
ATOM 632 C CA . ARG A 1 81 ? 19.809 4.209 -7.354 1.00 87.81 81 ARG A CA 1
ATOM 633 C C . ARG A 1 81 ? 20.514 4.837 -8.557 1.00 87.81 81 ARG A C 1
ATOM 635 O O . ARG A 1 81 ? 20.099 4.664 -9.701 1.00 87.81 81 ARG A O 1
ATOM 642 N N . SER A 1 82 ? 21.607 5.542 -8.271 1.00 80.88 82 SER A N 1
ATOM 643 C CA . SER A 1 82 ? 22.498 6.111 -9.285 1.00 80.88 82 SER A CA 1
ATOM 644 C C . SER A 1 82 ? 23.217 5.015 -10.074 1.00 80.88 82 SER A C 1
ATOM 646 O O . SER A 1 82 ? 23.491 3.935 -9.551 1.00 80.88 82 SER A O 1
ATOM 648 N N . GLU A 1 83 ? 23.568 5.313 -11.325 1.00 73.81 83 GLU A N 1
ATOM 649 C CA . GLU A 1 83 ? 24.389 4.440 -12.172 1.00 73.81 83 GLU A CA 1
ATOM 650 C C . GLU A 1 83 ? 25.884 4.516 -11.834 1.00 73.81 83 GLU A C 1
ATOM 652 O O . GLU A 1 83 ? 26.647 3.624 -12.204 1.00 73.81 83 GLU A O 1
ATOM 657 N N . LYS A 1 84 ? 26.312 5.519 -11.061 1.00 76.56 84 LYS A N 1
ATOM 658 C CA . LYS A 1 84 ? 27.704 5.629 -10.604 1.00 76.56 84 LYS A CA 1
ATOM 659 C C . LYS A 1 84 ? 28.062 4.472 -9.666 1.00 76.56 84 LYS A C 1
ATOM 661 O O . LYS A 1 84 ? 27.191 4.052 -8.904 1.00 76.56 84 LYS A O 1
ATOM 666 N N . PRO A 1 85 ? 29.284 3.921 -9.721 1.00 68.25 85 PRO A N 1
ATOM 667 C CA . PRO A 1 85 ? 29.715 2.900 -8.771 1.00 68.25 85 PRO A CA 1
ATOM 668 C C . PRO A 1 85 ? 29.612 3.444 -7.342 1.00 68.25 85 PRO A C 1
ATOM 670 O O . PRO A 1 85 ? 29.848 4.628 -7.112 1.00 68.25 85 PRO A O 1
ATOM 673 N N . ASN A 1 86 ? 29.204 2.591 -6.404 1.00 69.94 86 ASN A N 1
ATOM 674 C CA . ASN A 1 86 ? 29.200 2.961 -4.993 1.00 69.94 86 ASN A CA 1
ATOM 675 C C . ASN A 1 86 ? 30.655 3.051 -4.518 1.00 69.94 86 ASN A C 1
ATOM 677 O O . ASN A 1 86 ? 31.454 2.172 -4.840 1.00 69.94 86 ASN A O 1
ATOM 681 N N . GLU A 1 87 ? 30.982 4.095 -3.762 1.00 67.06 87 GLU A N 1
ATOM 682 C CA . GLU A 1 87 ? 32.338 4.334 -3.248 1.00 67.06 87 GLU A CA 1
ATOM 683 C C . GLU A 1 87 ? 32.771 3.240 -2.250 1.00 67.06 87 GLU A C 1
ATOM 685 O O . GLU A 1 87 ? 33.955 2.933 -2.146 1.00 67.06 87 GLU A O 1
ATOM 690 N N . ASP A 1 88 ? 31.801 2.559 -1.629 1.00 69.31 88 ASP A N 1
ATOM 691 C CA . ASP A 1 88 ? 32.006 1.537 -0.594 1.00 69.31 88 ASP A CA 1
ATOM 692 C C . ASP A 1 88 ? 32.179 0.099 -1.130 1.00 69.31 88 ASP A C 1
ATOM 694 O O . ASP A 1 88 ? 32.199 -0.861 -0.363 1.00 69.31 88 ASP A O 1
ATOM 698 N N . GLY A 1 89 ? 32.256 -0.099 -2.452 1.00 60.72 89 GLY A N 1
ATOM 699 C CA . GLY A 1 89 ? 32.450 -1.429 -3.056 1.00 60.72 89 GLY A CA 1
ATOM 700 C C . GLY A 1 89 ? 31.239 -2.375 -2.982 1.00 60.72 89 GLY A C 1
ATOM 701 O O . GLY A 1 89 ? 31.273 -3.463 -3.560 1.00 60.72 89 GLY A O 1
ATOM 702 N N . GLU A 1 90 ? 30.137 -1.970 -2.344 1.00 68.31 90 GLU A N 1
ATOM 703 C CA . GLU A 1 90 ? 28.902 -2.754 -2.305 1.00 68.31 90 GLU A CA 1
ATOM 704 C C . GLU A 1 90 ? 28.191 -2.756 -3.668 1.00 68.31 90 GLU A C 1
ATOM 706 O O . GLU A 1 90 ? 27.678 -1.733 -4.139 1.00 68.31 90 GLU A O 1
ATOM 711 N N . GLN A 1 91 ? 28.097 -3.930 -4.301 1.00 67.06 91 GLN A N 1
ATOM 712 C CA . GLN A 1 91 ? 27.264 -4.132 -5.489 1.00 67.06 91 GLN A CA 1
ATOM 713 C C . GLN A 1 91 ? 25.785 -4.217 -5.098 1.00 67.06 91 GLN A C 1
ATOM 715 O O . GLN A 1 91 ? 25.206 -5.291 -4.945 1.00 67.06 91 GLN A O 1
ATOM 720 N N . LEU A 1 92 ? 25.148 -3.057 -4.952 1.00 76.75 92 LEU A N 1
ATOM 721 C CA . LEU A 1 92 ? 23.700 -2.980 -4.792 1.00 76.75 92 LEU A CA 1
ATOM 722 C C . LEU A 1 92 ? 22.991 -3.326 -6.109 1.00 76.75 92 LEU A C 1
ATOM 724 O O . LEU A 1 92 ? 23.400 -2.888 -7.185 1.00 76.75 92 LEU A O 1
ATOM 728 N N . VAL A 1 93 ? 21.882 -4.067 -6.018 1.00 83.31 93 VAL A N 1
ATOM 729 C CA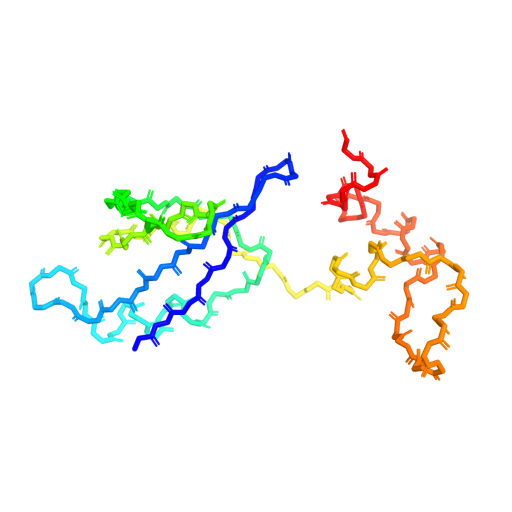 . VAL A 1 93 ? 21.064 -4.460 -7.176 1.00 83.31 93 VAL A CA 1
ATOM 730 C C . VAL A 1 93 ? 20.501 -3.218 -7.876 1.00 83.31 93 VAL A C 1
ATOM 732 O O . VAL A 1 93 ? 19.993 -2.300 -7.233 1.00 83.31 93 VAL A O 1
ATOM 735 N N . ARG A 1 94 ? 20.581 -3.173 -9.207 1.00 85.38 94 ARG A N 1
ATOM 736 C CA . ARG A 1 94 ? 20.086 -2.051 -10.020 1.00 85.38 94 ARG A CA 1
ATOM 737 C C . ARG A 1 94 ? 19.120 -2.540 -11.081 1.00 85.38 94 ARG A C 1
ATOM 739 O O . ARG A 1 94 ? 19.235 -3.656 -11.588 1.00 85.38 94 ARG A O 1
ATOM 746 N N . VAL A 1 95 ? 18.171 -1.681 -11.438 1.00 90.19 95 VAL A N 1
ATOM 747 C CA . VAL A 1 95 ? 17.174 -1.986 -12.467 1.00 90.19 95 VAL A CA 1
ATOM 748 C C . VAL A 1 95 ? 17.650 -1.444 -13.813 1.00 90.19 95 VAL A C 1
ATOM 750 O O . VAL A 1 95 ? 17.762 -0.234 -13.991 1.00 90.19 95 VAL A O 1
ATOM 753 N N . LYS A 1 96 ? 17.902 -2.344 -14.772 1.00 91.00 96 LYS A N 1
ATOM 754 C CA . LYS A 1 96 ? 18.302 -1.988 -16.146 1.00 91.00 96 LYS A CA 1
ATOM 755 C C . LYS A 1 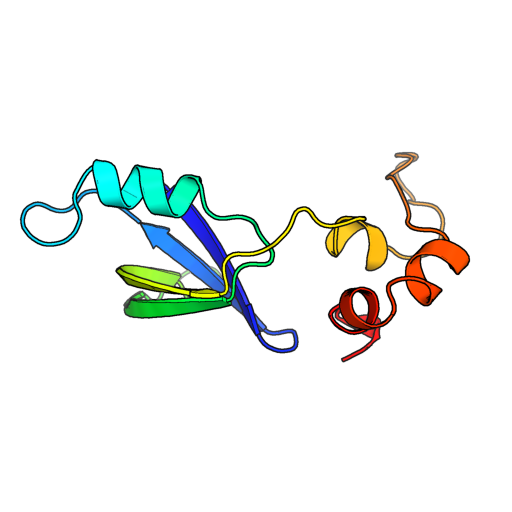96 ? 17.239 -1.147 -16.861 1.00 91.00 96 LYS A C 1
ATOM 757 O O . LYS A 1 96 ? 16.043 -1.290 -16.591 1.00 91.00 96 LYS A O 1
ATOM 762 N N . GLN A 1 97 ? 17.677 -0.329 -17.820 1.00 90.62 97 GLN A N 1
ATOM 763 C CA . GLN A 1 97 ? 16.816 0.584 -18.575 1.00 90.62 97 GLN A CA 1
ATOM 764 C C . GLN A 1 97 ? 15.645 -0.127 -19.268 1.00 90.62 97 GLN A C 1
ATOM 766 O O . GLN A 1 97 ? 14.513 0.324 -19.112 1.00 90.62 97 GLN A O 1
ATOM 771 N N . ASP A 1 98 ? 15.868 -1.273 -19.915 1.00 94.25 98 ASP A N 1
ATOM 772 C CA . ASP A 1 98 ? 14.801 -2.034 -20.590 1.00 94.25 98 ASP A CA 1
ATOM 773 C C . ASP A 1 98 ? 13.661 -2.393 -19.632 1.00 94.25 98 ASP A C 1
ATOM 775 O O . ASP A 1 98 ? 12.482 -2.172 -19.909 1.00 94.25 98 ASP A O 1
ATOM 779 N N . LYS A 1 99 ? 14.010 -2.862 -18.428 1.00 92.94 99 LYS A N 1
ATOM 780 C CA . LYS A 1 99 ? 13.031 -3.212 -17.394 1.00 92.94 99 LYS A CA 1
ATOM 781 C C . LYS A 1 99 ? 12.301 -1.968 -16.873 1.00 92.94 99 LYS A C 1
ATOM 783 O O . LYS A 1 99 ? 11.106 -2.028 -16.595 1.00 92.94 99 LYS A O 1
ATOM 788 N N . ARG A 1 100 ? 12.987 -0.825 -16.780 1.00 93.31 100 ARG A N 1
ATOM 789 C CA . ARG A 1 100 ? 12.385 0.463 -16.390 1.00 93.31 100 ARG A CA 1
ATOM 790 C C . ARG A 1 100 ? 11.440 1.022 -17.456 1.00 93.31 100 ARG A C 1
ATOM 792 O O . ARG A 1 100 ? 10.474 1.688 -17.089 1.00 93.31 100 ARG A O 1
ATOM 799 N N . LEU A 1 101 ? 11.715 0.779 -18.738 1.00 94.06 101 LEU A N 1
ATOM 800 C CA . LEU A 1 101 ? 10.863 1.182 -19.859 1.00 94.06 101 LEU A CA 1
ATOM 801 C C . LEU A 1 101 ? 9.633 0.275 -19.977 1.00 94.06 101 LEU A C 1
ATOM 803 O O . LEU A 1 101 ? 8.520 0.789 -20.058 1.00 94.06 101 LEU A O 1
ATOM 807 N N . ASN A 1 102 ? 9.803 -1.045 -19.847 1.00 96.31 102 ASN A N 1
ATOM 808 C CA . ASN A 1 102 ? 8.690 -2.005 -19.861 1.00 96.31 102 ASN A CA 1
ATOM 809 C C . ASN A 1 102 ? 7.668 -1.744 -18.741 1.00 96.31 102 ASN A C 1
ATOM 811 O O . ASN A 1 102 ? 6.472 -1.940 -18.930 1.00 96.31 102 ASN A O 1
ATOM 815 N N . TYR A 1 103 ? 8.122 -1.244 -17.586 1.00 93.62 103 TYR A N 1
ATOM 816 C CA . TYR A 1 103 ? 7.256 -0.838 -16.476 1.00 93.62 103 TYR A CA 1
ATOM 817 C C . TYR A 1 103 ? 7.368 0.667 -16.195 1.00 93.62 103 TYR A C 1
ATOM 819 O O . TYR A 1 103 ? 7.560 1.095 -15.050 1.00 93.62 103 TYR A O 1
ATOM 827 N N . ARG A 1 104 ? 7.240 1.494 -17.245 1.00 93.12 104 ARG A N 1
ATOM 828 C CA . ARG A 1 104 ? 7.432 2.952 -17.153 1.00 93.12 104 ARG A CA 1
ATOM 829 C C . ARG A 1 104 ? 6.536 3.614 -16.109 1.00 93.12 104 ARG A C 1
ATOM 831 O O . ARG A 1 104 ? 7.019 4.474 -15.380 1.00 93.12 104 ARG A O 1
ATOM 838 N N . ALA A 1 105 ? 5.286 3.174 -15.968 1.00 90.69 105 ALA A N 1
ATOM 839 C CA . ALA A 1 105 ? 4.358 3.698 -14.962 1.00 90.69 105 ALA A CA 1
ATOM 840 C C . ALA A 1 105 ? 4.874 3.538 -13.518 1.00 90.69 105 ALA A C 1
ATOM 842 O O . ALA A 1 105 ? 4.653 4.412 -12.682 1.00 90.69 105 ALA A O 1
ATOM 843 N N . LEU A 1 106 ? 5.594 2.449 -13.226 1.00 89.75 106 LEU A N 1
ATOM 844 C CA . LEU A 1 106 ? 6.233 2.235 -11.927 1.00 89.75 106 LEU A CA 1
ATOM 845 C C . LEU A 1 106 ? 7.502 3.080 -11.792 1.00 89.75 106 LEU A C 1
ATOM 847 O O . LEU A 1 106 ? 7.720 3.717 -10.764 1.00 89.75 106 LEU A O 1
ATOM 851 N N . ASN A 1 107 ? 8.321 3.118 -12.845 1.00 91.12 107 ASN A N 1
ATOM 852 C CA . ASN A 1 107 ? 9.561 3.892 -12.874 1.00 91.12 107 ASN A CA 1
ATOM 853 C C . ASN A 1 107 ? 9.315 5.402 -12.694 1.00 91.12 107 ASN A C 1
ATOM 855 O O . ASN A 1 107 ? 10.092 6.072 -12.025 1.00 91.12 107 ASN A O 1
ATOM 859 N N . LEU A 1 108 ? 8.210 5.941 -13.217 1.00 91.00 108 LEU A N 1
ATOM 860 C CA . LEU A 1 108 ? 7.825 7.346 -13.025 1.00 91.00 108 LEU A CA 1
ATOM 861 C C . LEU A 1 108 ? 7.581 7.727 -11.553 1.00 91.00 108 LEU A C 1
ATOM 863 O O . LEU A 1 108 ? 7.529 8.904 -11.227 1.00 91.00 108 LEU A O 1
ATOM 867 N N . GLN A 1 109 ? 7.451 6.753 -10.648 1.00 88.19 109 GLN A N 1
ATOM 868 C CA . GLN A 1 109 ? 7.251 7.006 -9.219 1.00 88.19 109 GLN A CA 1
ATOM 869 C C . GLN A 1 109 ? 8.560 7.212 -8.440 1.00 88.19 109 GLN A C 1
ATOM 871 O O . GLN A 1 109 ? 8.505 7.478 -7.236 1.00 88.19 109 GLN A O 1
ATOM 876 N N . 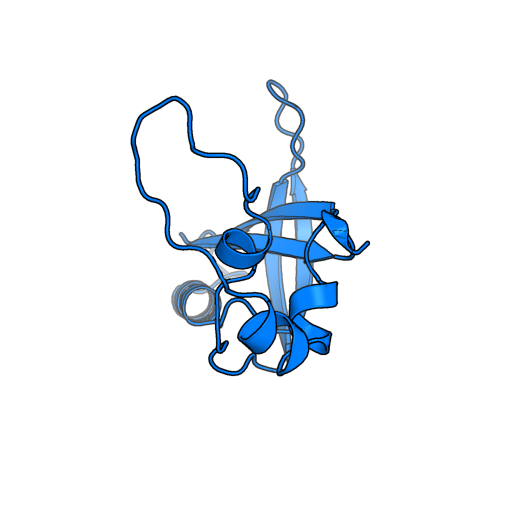THR A 1 110 ? 9.725 7.036 -9.072 1.00 89.75 110 THR A N 1
ATOM 877 C CA . THR A 1 110 ? 11.022 7.355 -8.458 1.00 89.75 110 THR A CA 1
ATOM 878 C C . THR A 1 110 ? 11.187 8.867 -8.334 1.00 89.75 110 THR A C 1
ATOM 880 O O . THR A 1 110 ? 10.770 9.588 -9.236 1.00 89.75 110 THR A O 1
ATOM 883 N N . LEU A 1 111 ? 11.893 9.338 -7.303 1.00 86.50 111 LEU A N 1
ATOM 884 C CA . LEU A 1 111 ? 12.132 10.770 -7.083 1.00 86.50 111 LEU A CA 1
ATOM 885 C C . LEU A 1 111 ? 12.757 11.480 -8.297 1.00 86.50 111 LEU A C 1
ATOM 887 O O . LEU A 1 111 ? 12.365 12.590 -8.604 1.00 86.50 111 LEU A O 1
ATOM 891 N N . ALA A 1 112 ? 13.664 10.822 -9.024 1.00 86.75 112 ALA A N 1
ATOM 892 C CA . ALA A 1 112 ? 14.322 11.400 -10.199 1.00 86.75 112 ALA A CA 1
ATOM 893 C C . ALA A 1 112 ? 13.396 11.635 -11.415 1.00 86.75 112 ALA A C 1
ATOM 895 O O . ALA A 1 112 ? 13.825 12.233 -12.394 1.00 86.75 112 ALA A O 1
ATOM 896 N N . ASN A 1 113 ? 12.163 11.116 -11.391 1.00 87.19 113 ASN A N 1
ATOM 897 C CA . ASN A 1 113 ? 11.170 11.280 -12.461 1.00 87.19 113 ASN A CA 1
ATOM 898 C C . ASN A 1 113 ? 9.989 12.184 -12.041 1.00 87.19 113 ASN A C 1
ATOM 900 O O . ASN A 1 113 ? 9.053 12.334 -12.827 1.00 87.19 113 ASN A O 1
ATOM 904 N N . LEU A 1 114 ? 10.000 12.711 -10.810 1.00 77.62 114 LEU A N 1
ATOM 905 C CA . LEU A 1 114 ? 8.971 13.592 -10.247 1.00 77.62 114 LEU A CA 1
ATOM 906 C C . LEU A 1 114 ? 9.446 15.043 -10.264 1.00 77.62 114 LEU A C 1
ATOM 908 O O . LEU A 1 114 ? 8.571 15.906 -10.488 1.00 77.62 114 LEU A O 1
#

Organism: R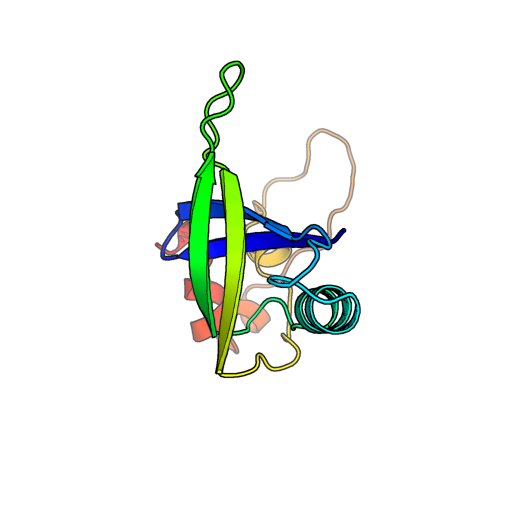osa chinensis (NCBI:txid74649)

Radius of gyration: 16.79 Å; chains: 1; bounding box: 43×26×44 Å

InterPro domains:
  IPR004523 Aspartate-tRNA synthetase, type 2 [PTHR43450] (1-113)
  IPR012340 Nucleic acid-binding, OB-fold [G3DSA:2.40.50.140] (1-70)
  IPR012340 Nucleic acid-binding, OB-fold [SSF50249] (1-71)

Sequence (114 aa):
MAFTVVRKKGFTVQCVVTVQPEIVSRQTVKYVASLSGSSIIVIEGIRELKALHSRWRVQFRKLYCISKGAVLPFNIEDAARSEKPNEDGEQLVRVKQDKRLNYRALNLQTLANL